Protein AF-A0A950EEH4-F1 (afdb_monomer)

Solvent-accessible surface area (backbone atoms only — not comparable to full-atom values): 7942 Å² total; per-residue (Å²): 130,90,61,83,41,89,46,71,72,48,53,53,57,49,63,69,38,40,65,57,42,31,31,32,34,55,50,98,92,50,66,35,50,41,73,69,49,83,68,46,69,78,76,45,56,67,75,44,77,46,71,54,57,48,68,57,64,48,71,60,63,62,52,18,66,74,56,54,24,60,32,58,50,70,49,70,58,30,58,65,43,68,24,24,71,68,55,28,48,52,28,23,74,72,26,25,36,13,24,27,11,40,40,90,51,56,68,71,57,46,51,54,47,50,56,48,50,51,68,75,52,40,95,81,34,32,68,49,69,47,81,70,91,45,91,93,49,77,90,110

Structure (mmCIF, N/CA/C/O backbone):
data_AF-A0A950EEH4-F1
#
_entry.id   AF-A0A950EEH4-F1
#
loop_
_atom_site.group_PDB
_atom_site.id
_atom_site.type_symbol
_atom_site.label_atom_id
_atom_site.label_alt_id
_atom_site.label_comp_id
_atom_site.label_asym_id
_atom_site.label_entity_id
_atom_site.label_seq_id
_atom_site.pdbx_PDB_ins_code
_atom_site.Cartn_x
_atom_site.Cartn_y
_atom_site.Cartn_z
_atom_site.occupancy
_atom_site.B_iso_or_equiv
_atom_site.auth_seq_id
_atom_site.auth_comp_id
_atom_site.auth_asym_id
_atom_site.auth_atom_id
_atom_site.pdbx_PDB_model_num
ATOM 1 N N . MET A 1 1 ? 8.641 5.720 -29.681 1.00 36.91 1 MET A N 1
ATOM 2 C CA . MET A 1 1 ? 9.501 6.881 -30.028 1.00 36.91 1 MET A CA 1
ATOM 3 C C . MET A 1 1 ? 10.887 6.526 -29.528 1.00 36.91 1 MET A C 1
ATOM 5 O O . MET A 1 1 ? 11.093 6.554 -28.328 1.00 36.91 1 MET A O 1
ATOM 9 N N . LEU A 1 2 ? 11.799 6.123 -30.419 1.00 38.66 2 LEU A N 1
ATOM 10 C CA . LEU A 1 2 ? 13.138 5.635 -30.060 1.00 38.66 2 LEU A CA 1
ATOM 11 C C . LEU A 1 2 ? 13.893 6.692 -29.235 1.00 38.66 2 LEU A C 1
ATOM 13 O O . LEU A 1 2 ? 14.225 7.753 -29.759 1.00 38.66 2 LEU A O 1
ATOM 17 N N . VAL A 1 3 ? 14.121 6.424 -27.948 1.00 42.50 3 VAL A N 1
ATOM 18 C CA . VAL A 1 3 ? 14.938 7.271 -27.068 1.00 42.50 3 VAL A CA 1
ATOM 19 C C . VAL A 1 3 ? 16.371 6.731 -27.114 1.00 42.50 3 VAL A C 1
ATOM 21 O O . VAL A 1 3 ? 16.597 5.639 -26.600 1.00 42.50 3 VAL A O 1
ATOM 24 N N . PRO A 1 4 ? 17.343 7.438 -27.718 1.00 45.12 4 PRO A N 1
ATOM 25 C CA . PRO A 1 4 ? 18.731 6.987 -27.733 1.00 45.12 4 PRO A CA 1
ATOM 26 C C . PRO A 1 4 ? 19.332 7.090 -26.327 1.00 45.12 4 PRO A C 1
ATOM 28 O O . PRO A 1 4 ? 19.147 8.102 -25.648 1.00 45.12 4 PRO A O 1
ATOM 31 N N . ILE A 1 5 ? 20.096 6.082 -25.904 1.00 52.16 5 ILE A N 1
ATOM 32 C CA . ILE A 1 5 ? 20.895 6.141 -24.672 1.00 52.16 5 ILE A CA 1
ATOM 33 C C . ILE A 1 5 ? 22.314 6.461 -25.039 1.00 52.16 5 ILE A C 1
ATOM 35 O O . ILE A 1 5 ? 23.056 5.618 -25.523 1.00 52.16 5 ILE A O 1
ATOM 39 N N . ALA A 1 6 ? 22.671 7.714 -24.797 1.00 53.00 6 ALA A N 1
ATOM 40 C CA . ALA A 1 6 ? 24.042 8.174 -24.906 1.00 53.00 6 ALA A CA 1
ATOM 41 C C . ALA A 1 6 ? 24.665 8.479 -23.530 1.00 53.00 6 ALA A C 1
ATOM 43 O O . ALA A 1 6 ? 25.791 8.962 -23.476 1.00 53.00 6 ALA A O 1
ATOM 44 N N . SER A 1 7 ? 23.971 8.218 -22.412 1.00 62.22 7 SER A N 1
ATOM 45 C CA . SER A 1 7 ? 24.497 8.502 -21.067 1.00 62.22 7 SER A CA 1
ATOM 46 C C . SER A 1 7 ? 23.955 7.572 -19.978 1.00 62.22 7 SER A C 1
ATOM 48 O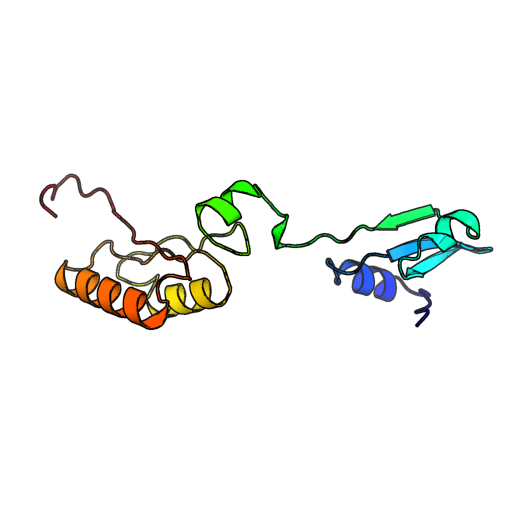 O . SER A 1 7 ? 22.833 7.072 -20.076 1.00 62.22 7 SER A O 1
ATOM 50 N N . GLU A 1 8 ? 24.747 7.396 -18.915 1.00 63.78 8 GLU A N 1
ATOM 51 C CA . GLU A 1 8 ? 24.388 6.704 -17.664 1.00 63.78 8 GLU A CA 1
ATOM 52 C C . GLU A 1 8 ? 23.064 7.232 -17.077 1.00 63.78 8 GLU A C 1
ATOM 54 O O . GLU A 1 8 ? 22.180 6.440 -16.751 1.00 63.78 8 GLU A O 1
ATOM 59 N N . ASP A 1 9 ? 22.850 8.554 -17.126 1.00 70.81 9 ASP A N 1
ATOM 60 C CA . ASP A 1 9 ? 21.582 9.213 -16.773 1.00 70.81 9 ASP A CA 1
ATOM 61 C C . ASP A 1 9 ? 20.366 8.640 -17.518 1.00 70.81 9 ASP A C 1
ATOM 63 O O . ASP A 1 9 ? 19.246 8.650 -17.004 1.00 70.81 9 ASP A O 1
ATOM 67 N N . THR A 1 10 ? 20.540 8.169 -18.756 1.00 81.00 10 THR A N 1
ATOM 68 C CA . THR A 1 10 ? 19.423 7.635 -19.544 1.00 81.00 10 THR A CA 1
ATOM 69 C C . THR A 1 10 ? 19.089 6.202 -19.139 1.00 81.00 10 THR A C 1
ATOM 71 O O . THR A 1 10 ? 17.910 5.848 -19.090 1.00 81.00 10 THR A O 1
ATOM 74 N N . LEU A 1 11 ? 20.097 5.404 -18.772 1.00 84.50 11 LEU A N 1
ATOM 75 C CA . LEU A 1 11 ? 19.885 4.074 -18.204 1.00 84.50 11 LEU A CA 1
ATOM 76 C C . LEU A 1 11 ? 19.220 4.167 -16.826 1.00 84.50 11 LEU A C 1
ATOM 78 O O . LEU A 1 11 ? 18.231 3.477 -16.592 1.00 84.50 11 LEU A O 1
ATOM 82 N N . GLU A 1 12 ? 19.695 5.047 -15.942 1.00 89.00 12 GLU A N 1
ATOM 83 C CA . GLU A 1 12 ? 19.093 5.244 -14.616 1.00 89.00 12 GLU A CA 1
ATOM 84 C C . GLU A 1 12 ? 17.625 5.679 -14.730 1.00 89.00 12 GLU A C 1
ATOM 86 O O . GLU A 1 12 ? 16.745 5.110 -14.083 1.00 89.00 12 GLU A O 1
ATOM 91 N N . ARG A 1 13 ? 17.322 6.630 -15.625 1.00 89.38 13 ARG A N 1
ATOM 92 C CA . ARG A 1 13 ? 15.938 7.056 -15.889 1.00 89.38 13 ARG A CA 1
ATOM 93 C C . ARG A 1 13 ? 15.064 5.936 -16.448 1.00 89.38 13 ARG A C 1
ATOM 95 O O . ARG A 1 13 ? 13.879 5.903 -16.120 1.00 89.38 13 ARG A O 1
ATOM 102 N N . ALA A 1 14 ? 15.604 5.067 -17.304 1.00 89.56 14 ALA A N 1
ATOM 103 C CA . ALA A 1 14 ? 14.876 3.912 -17.826 1.00 89.56 14 ALA A CA 1
ATOM 104 C C . ALA A 1 14 ? 14.604 2.887 -16.715 1.00 89.56 14 ALA A C 1
ATOM 106 O O . ALA A 1 14 ? 13.464 2.471 -16.532 1.00 89.56 14 ALA A O 1
ATOM 107 N N . LEU A 1 15 ? 15.614 2.564 -15.902 1.00 91.12 15 LEU A N 1
ATOM 108 C CA . LEU A 1 15 ? 15.487 1.671 -14.746 1.00 91.12 15 LEU A CA 1
ATOM 109 C C . LEU A 1 15 ? 14.518 2.214 -13.683 1.00 91.12 15 LEU A C 1
ATOM 111 O O . LEU A 1 15 ? 13.790 1.442 -13.061 1.00 91.12 15 LEU A O 1
ATOM 115 N N . GLY A 1 16 ? 14.454 3.536 -13.504 1.00 91.44 16 GLY A N 1
ATOM 116 C CA . GLY A 1 16 ? 13.503 4.189 -12.602 1.00 91.44 16 GLY A CA 1
ATOM 117 C C . GLY A 1 16 ? 12.037 4.020 -13.021 1.00 91.44 16 GLY A C 1
ATOM 118 O O . GLY A 1 16 ? 11.139 4.084 -12.179 1.00 91.44 16 GLY A O 1
ATOM 119 N N . ARG A 1 17 ? 11.764 3.742 -14.303 1.00 91.12 17 ARG A N 1
ATOM 120 C CA . ARG A 1 17 ? 10.420 3.407 -14.798 1.00 91.12 17 ARG A CA 1
ATOM 121 C C . ARG A 1 17 ? 10.182 1.911 -14.686 1.00 91.12 17 ARG A C 1
ATOM 123 O O . ARG A 1 17 ? 10.019 1.213 -15.674 1.00 91.12 17 ARG A O 1
ATOM 130 N N . VAL A 1 18 ? 10.096 1.421 -13.454 1.00 92.44 18 VAL A N 1
ATOM 131 C CA . VAL A 1 18 ? 10.017 -0.019 -1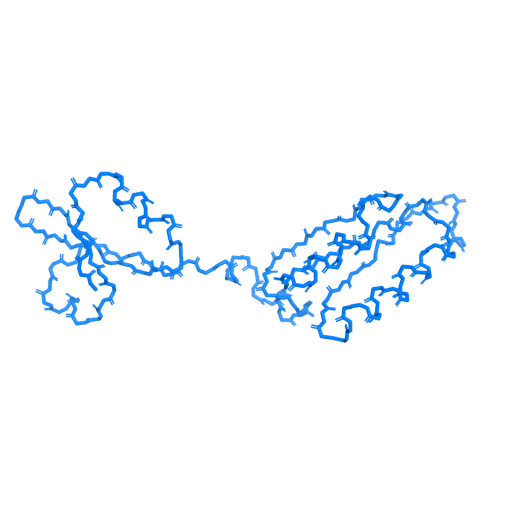3.141 1.00 92.44 18 VAL A CA 1
ATOM 132 C C . VAL A 1 18 ? 8.884 -0.785 -13.843 1.00 92.44 18 VAL A C 1
ATOM 134 O O . VAL A 1 18 ? 8.925 -2.005 -13.902 1.00 92.44 18 VAL A O 1
ATOM 137 N N . HIS A 1 19 ? 7.864 -0.105 -14.368 1.00 91.19 19 HIS A N 1
ATOM 138 C CA . HIS A 1 19 ? 6.744 -0.711 -15.093 1.00 91.19 19 HIS A CA 1
ATOM 139 C C . HIS A 1 19 ? 6.955 -0.794 -16.610 1.00 91.19 19 HIS A C 1
ATOM 141 O O . HIS A 1 19 ? 6.212 -1.527 -17.263 1.00 91.19 19 HIS A O 1
ATOM 147 N N . ASP A 1 20 ? 7.934 -0.072 -17.153 1.00 91.12 20 ASP A N 1
ATOM 148 C CA . ASP A 1 20 ? 8.206 0.009 -18.582 1.00 91.12 20 ASP A CA 1
ATOM 149 C C . ASP A 1 20 ? 9.303 -0.999 -18.948 1.00 91.12 20 ASP A C 1
ATOM 151 O O . ASP A 1 20 ? 10.439 -0.874 -18.485 1.00 91.12 20 ASP A O 1
ATOM 155 N N . PRO A 1 21 ? 8.999 -2.018 -19.767 1.00 92.50 21 PRO A N 1
ATOM 156 C CA . PRO A 1 21 ? 10.023 -2.924 -20.250 1.00 92.50 21 PRO A CA 1
ATOM 157 C C . PRO A 1 21 ? 10.872 -2.274 -21.337 1.00 92.50 21 PRO A C 1
ATOM 159 O O . PRO A 1 21 ? 10.375 -1.499 -22.159 1.00 92.50 21 PRO A O 1
ATOM 162 N N . PHE A 1 22 ? 12.135 -2.676 -21.412 1.00 92.25 22 PHE A N 1
ATOM 163 C CA . PHE A 1 22 ? 13.029 -2.253 -22.483 1.00 92.25 22 PHE A CA 1
ATOM 164 C C . PHE A 1 22 ? 14.071 -3.322 -22.806 1.00 92.25 22 PHE A C 1
ATOM 166 O O . PHE A 1 22 ? 14.364 -4.218 -22.009 1.00 92.25 22 PHE A O 1
ATOM 173 N N . LEU A 1 23 ? 14.623 -3.232 -24.010 1.00 92.50 23 LEU A N 1
ATOM 174 C CA . LEU A 1 23 ? 15.714 -4.073 -24.488 1.00 92.50 23 LEU A CA 1
ATOM 175 C C . LEU A 1 23 ? 17.028 -3.311 -24.383 1.00 92.50 23 LEU A C 1
ATOM 177 O O . LEU A 1 23 ? 17.040 -2.098 -24.536 1.00 92.50 23 LEU A O 1
ATOM 181 N N . VAL A 1 24 ? 18.130 -4.024 -24.184 1.00 91.88 24 VAL A N 1
ATOM 182 C CA . VAL A 1 24 ? 19.491 -3.518 -24.381 1.00 91.88 24 VAL A CA 1
ATOM 183 C C . VAL A 1 24 ? 20.015 -4.168 -25.654 1.00 91.88 24 VAL A C 1
ATOM 185 O O . VAL A 1 24 ? 20.128 -5.392 -25.721 1.00 91.88 24 VAL A O 1
ATOM 188 N N . VAL A 1 25 ? 20.301 -3.367 -26.673 1.00 91.38 25 VAL A N 1
ATOM 189 C CA . VAL A 1 25 ? 20.769 -3.822 -27.985 1.00 91.38 25 VAL A CA 1
ATOM 190 C C . VAL A 1 25 ? 22.240 -3.474 -28.172 1.00 91.38 25 VAL A C 1
ATOM 192 O O . VAL A 1 25 ? 22.689 -2.379 -27.840 1.00 91.38 25 VAL A O 1
ATOM 195 N N . GLU A 1 26 ? 23.005 -4.425 -28.692 1.00 90.38 26 GLU A N 1
ATOM 196 C CA . GLU A 1 26 ? 24.405 -4.250 -29.059 1.00 90.38 26 GLU A CA 1
ATOM 197 C C . GLU A 1 26 ? 24.493 -3.553 -30.423 1.00 90.38 26 GLU A C 1
ATOM 199 O O . GLU A 1 26 ? 23.884 -3.980 -31.411 1.00 90.38 26 GLU A O 1
ATOM 204 N N . ARG A 1 27 ? 25.279 -2.478 -30.487 1.00 86.94 27 ARG A N 1
ATOM 205 C CA . ARG A 1 27 ? 25.568 -1.715 -31.704 1.00 86.94 27 ARG A CA 1
ATOM 206 C C . ARG A 1 27 ? 27.082 -1.623 -31.919 1.00 86.94 27 ARG A C 1
ATOM 208 O O . ARG A 1 27 ? 27.854 -1.777 -30.970 1.00 86.94 27 ARG A O 1
ATOM 215 N N . PRO A 1 28 ? 27.550 -1.341 -33.148 1.00 86.31 28 PRO A N 1
ATOM 216 C CA . PRO A 1 28 ? 28.958 -1.030 -33.370 1.00 86.31 28 PRO A CA 1
ATOM 217 C C . PRO A 1 28 ? 29.389 0.159 -32.494 1.00 86.31 28 PRO A C 1
ATOM 219 O O . PRO A 1 28 ? 28.946 1.281 -32.713 1.00 86.31 28 PRO A O 1
ATOM 222 N N . GLY A 1 29 ? 30.240 -0.094 -31.496 1.00 85.06 29 GLY A N 1
ATOM 223 C CA . GLY A 1 29 ? 30.747 0.931 -30.575 1.00 85.06 29 GLY A CA 1
ATOM 224 C C . GLY A 1 29 ? 30.072 1.000 -29.200 1.00 85.06 29 GLY A C 1
ATOM 225 O O . GLY A 1 29 ? 30.505 1.816 -28.391 1.00 85.06 29 GLY A O 1
ATOM 226 N N . GLY A 1 30 ? 29.077 0.156 -28.891 1.00 87.25 30 GLY A N 1
ATOM 227 C CA . GLY A 1 30 ? 28.492 0.110 -27.546 1.00 87.25 30 GLY A CA 1
ATOM 228 C C . GLY A 1 30 ? 27.108 -0.535 -27.456 1.00 87.25 30 GLY A C 1
ATOM 229 O O . GLY A 1 30 ? 26.755 -1.411 -28.244 1.00 87.25 30 GLY A O 1
ATOM 230 N N . TYR A 1 31 ? 26.331 -0.084 -26.472 1.00 88.56 31 TYR A N 1
ATOM 231 C CA . TYR A 1 31 ? 24.965 -0.539 -26.215 1.00 88.56 31 TYR A CA 1
ATOM 232 C C . TYR A 1 31 ? 23.989 0.634 -26.264 1.00 88.56 31 TYR A C 1
ATOM 234 O O . TYR A 1 31 ? 24.315 1.735 -25.827 1.00 88.56 31 TYR A O 1
ATOM 242 N N . GLU A 1 32 ? 22.774 0.369 -26.728 1.00 88.44 32 GLU A N 1
ATOM 243 C CA . GLU A 1 32 ? 21.636 1.292 -26.688 1.00 88.44 32 GLU A CA 1
ATOM 244 C C . GLU A 1 32 ? 20.452 0.583 -26.021 1.00 88.44 32 GLU A C 1
ATOM 246 O O . GLU A 1 32 ? 20.380 -0.646 -26.064 1.00 88.44 32 GLU A O 1
ATOM 251 N N . LEU A 1 33 ? 19.506 1.313 -25.420 1.00 89.12 33 LEU A N 1
ATOM 252 C CA . LEU A 1 33 ? 18.214 0.715 -25.052 1.00 89.12 33 LEU A CA 1
ATOM 253 C C . LEU A 1 33 ? 17.205 1.001 -26.155 1.00 89.12 33 LEU A C 1
ATOM 255 O O . LEU A 1 33 ? 17.181 2.078 -26.750 1.00 89.12 33 LEU A O 1
ATOM 259 N N . ALA A 1 34 ? 16.350 0.021 -26.385 1.00 87.75 34 ALA A N 1
ATOM 260 C CA . ALA A 1 34 ? 15.226 0.110 -27.292 1.00 87.75 34 ALA A CA 1
ATOM 261 C C . ALA A 1 34 ? 13.926 -0.127 -26.520 1.00 87.75 34 ALA A C 1
ATOM 263 O O . ALA A 1 34 ? 13.905 -0.837 -25.509 1.00 87.75 34 ALA A O 1
ATOM 264 N N . GLU A 1 35 ? 12.833 0.457 -27.012 1.00 86.00 35 GLU A N 1
ATOM 265 C CA . GLU A 1 35 ? 11.490 0.095 -26.555 1.00 86.00 35 GLU A CA 1
ATOM 266 C C . GLU A 1 35 ? 11.300 -1.421 -26.716 1.00 86.00 35 GLU A C 1
ATOM 268 O O . GLU A 1 35 ? 11.848 -2.037 -27.634 1.00 86.00 35 GLU A O 1
ATOM 273 N N . TRP A 1 36 ? 10.547 -2.040 -25.806 1.00 86.88 36 TRP A N 1
ATOM 274 C CA . TRP A 1 36 ? 10.226 -3.456 -25.941 1.00 86.88 36 TRP A CA 1
ATOM 275 C C . TRP A 1 36 ? 9.444 -3.712 -27.236 1.00 86.88 36 TRP A C 1
ATOM 277 O O . TRP A 1 36 ? 8.299 -3.280 -27.377 1.00 86.88 36 TRP A O 1
ATOM 287 N N . ASP A 1 37 ? 10.059 -4.465 -28.146 1.00 85.69 37 ASP A N 1
ATOM 288 C CA . ASP A 1 37 ? 9.450 -4.962 -29.374 1.00 85.69 37 ASP A CA 1
ATOM 289 C C . ASP A 1 37 ? 9.858 -6.433 -29.580 1.00 85.69 37 ASP A C 1
ATOM 291 O O . ASP A 1 37 ? 11.046 -6.725 -29.740 1.00 85.69 37 ASP A O 1
ATOM 295 N N . PRO A 1 38 ? 8.906 -7.384 -29.594 1.00 83.50 38 PRO A N 1
ATOM 296 C CA . PRO A 1 38 ? 9.195 -8.782 -29.898 1.00 83.50 38 PRO A CA 1
ATOM 297 C C . PRO A 1 38 ? 9.891 -8.984 -31.252 1.00 83.50 38 PRO A C 1
ATOM 299 O O . PRO A 1 38 ? 10.665 -9.929 -31.392 1.00 83.50 38 PRO A O 1
ATOM 302 N N . ALA A 1 39 ? 9.642 -8.117 -32.241 1.00 86.00 39 ALA A N 1
ATOM 303 C CA . ALA A 1 39 ? 10.285 -8.205 -33.550 1.00 86.00 39 ALA A CA 1
ATOM 304 C C . ALA A 1 39 ? 11.786 -7.878 -33.484 1.00 86.00 39 ALA A C 1
ATOM 306 O O . ALA A 1 39 ? 12.570 -8.480 -34.221 1.00 86.00 39 ALA A O 1
ATOM 307 N N . ALA A 1 40 ? 12.202 -7.016 -32.548 1.00 81.75 40 ALA A N 1
ATOM 308 C CA . ALA A 1 40 ? 13.605 -6.655 -32.351 1.00 81.75 40 ALA A CA 1
ATOM 309 C C . ALA A 1 40 ? 14.470 -7.857 -31.934 1.00 81.75 40 ALA A C 1
ATOM 311 O O . ALA A 1 40 ? 15.656 -7.904 -32.247 1.00 81.75 40 ALA A O 1
ATOM 312 N N . LEU A 1 41 ? 13.881 -8.882 -31.303 1.00 81.44 41 LEU A N 1
ATOM 313 C CA . LEU A 1 41 ? 14.584 -10.131 -30.975 1.00 81.44 41 LEU A CA 1
ATOM 314 C C . LEU A 1 41 ? 15.063 -10.894 -32.224 1.00 81.44 41 LEU A C 1
ATOM 316 O O . LEU A 1 41 ? 15.979 -11.707 -32.126 1.00 81.44 41 LEU A O 1
ATOM 320 N N . ALA A 1 42 ? 14.428 -10.672 -33.379 1.00 83.50 42 ALA A N 1
ATOM 321 C CA . ALA A 1 42 ? 14.765 -11.331 -34.639 1.00 83.50 42 ALA A CA 1
ATOM 322 C C . ALA A 1 42 ? 15.698 -10.493 -35.528 1.00 83.50 42 ALA A C 1
ATOM 324 O O . ALA A 1 42 ? 16.391 -11.052 -36.379 1.00 83.50 42 ALA A O 1
ATOM 325 N N . THR A 1 43 ? 15.702 -9.168 -35.363 1.00 83.50 43 THR A N 1
ATOM 326 C CA . THR A 1 43 ? 16.436 -8.233 -36.231 1.00 83.50 43 THR A CA 1
ATOM 327 C C . THR A 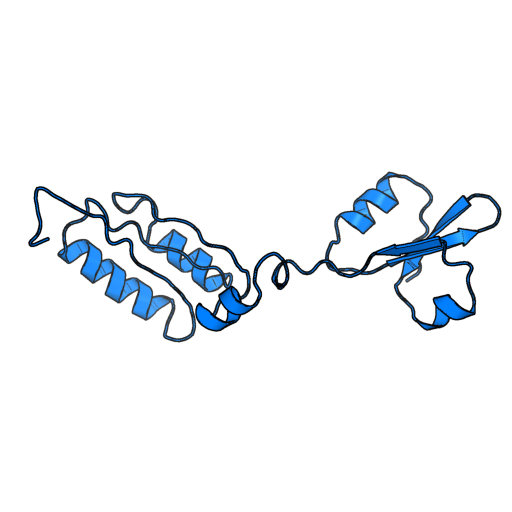1 43 ? 17.690 -7.657 -35.591 1.00 83.50 43 THR A C 1
ATOM 329 O O . THR A 1 43 ? 18.633 -7.319 -36.305 1.00 83.50 43 THR A O 1
ATOM 332 N N . ASP A 1 44 ? 17.723 -7.550 -34.264 1.00 85.25 44 ASP A N 1
ATOM 333 C CA . ASP A 1 44 ? 18.794 -6.899 -33.522 1.00 85.25 44 ASP A CA 1
ATOM 334 C C . ASP A 1 44 ? 19.592 -7.891 -32.673 1.00 85.25 44 ASP A C 1
ATOM 336 O O . ASP A 1 44 ? 19.106 -8.933 -32.229 1.00 85.25 44 ASP A O 1
ATOM 340 N N . ARG A 1 45 ? 20.852 -7.542 -32.400 1.00 92.44 45 ARG A N 1
ATOM 341 C CA . ARG A 1 45 ? 21.675 -8.256 -31.419 1.00 92.44 45 ARG A CA 1
ATOM 342 C C . ARG A 1 45 ? 21.280 -7.799 -30.020 1.00 92.44 45 ARG A C 1
ATOM 344 O O . ARG A 1 45 ? 21.807 -6.817 -29.509 1.00 92.44 45 ARG A O 1
ATOM 351 N N . VAL A 1 46 ? 20.325 -8.487 -29.410 1.00 93.00 46 VAL A N 1
ATOM 352 C CA . VAL A 1 46 ? 19.847 -8.164 -28.061 1.00 93.00 46 VAL A CA 1
ATOM 353 C C . VAL A 1 46 ? 20.828 -8.695 -27.017 1.00 93.00 46 VAL A C 1
ATOM 355 O O . VAL A 1 46 ? 21.034 -9.899 -26.898 1.00 93.00 46 VAL A O 1
ATOM 358 N N . ALA A 1 47 ? 21.427 -7.784 -26.253 1.00 92.88 47 ALA A N 1
ATOM 359 C CA . ALA A 1 47 ? 22.359 -8.082 -25.168 1.00 92.88 47 ALA A CA 1
ATOM 360 C C . ALA A 1 47 ? 21.656 -8.259 -23.812 1.00 92.88 47 ALA A C 1
ATOM 362 O O . ALA A 1 47 ? 22.194 -8.905 -22.915 1.00 92.88 47 ALA A O 1
ATOM 363 N N . GLY A 1 48 ? 20.454 -7.699 -23.649 1.00 91.94 48 GLY A N 1
ATOM 364 C CA . GLY A 1 48 ? 19.686 -7.814 -22.414 1.00 91.94 48 GLY A CA 1
ATOM 365 C C . GLY A 1 48 ? 18.222 -7.429 -22.576 1.00 91.94 48 GLY A C 1
ATOM 366 O O . GLY A 1 48 ? 17.838 -6.730 -23.511 1.00 91.94 48 GLY A O 1
ATOM 367 N N . TYR A 1 49 ? 17.403 -7.881 -21.634 1.00 92.31 49 TYR A N 1
ATOM 368 C CA . TYR A 1 49 ? 15.992 -7.531 -21.527 1.00 92.31 49 TYR A CA 1
ATOM 369 C C . TYR A 1 49 ? 15.676 -7.193 -20.075 1.00 92.31 49 TYR A C 1
ATOM 371 O O . TYR A 1 49 ? 15.984 -7.974 -19.173 1.00 92.31 49 TYR A O 1
ATOM 379 N N . VAL A 1 50 ? 15.045 -6.041 -19.863 1.00 93.12 50 VAL A N 1
ATOM 380 C CA . VAL A 1 50 ? 14.509 -5.641 -18.566 1.00 93.12 50 VAL A CA 1
ATOM 381 C C . VAL A 1 50 ? 12.986 -5.783 -18.630 1.00 93.12 50 VAL A C 1
ATOM 383 O O .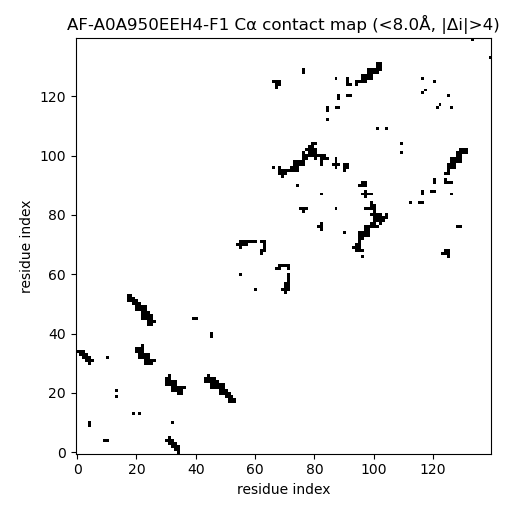 VAL A 1 50 ? 12.335 -5.026 -19.357 1.00 93.12 50 VAL A O 1
ATOM 386 N N . PRO A 1 51 ? 12.400 -6.771 -17.926 1.00 93.06 51 PRO A N 1
ATOM 387 C CA . PRO A 1 51 ? 10.956 -6.965 -17.900 1.00 93.06 51 PRO A CA 1
ATOM 388 C C . PRO A 1 51 ? 10.252 -5.896 -17.058 1.00 93.06 51 PRO A C 1
ATOM 390 O O . PRO A 1 51 ? 10.885 -5.244 -16.227 1.00 93.06 51 PRO A O 1
ATOM 393 N N . PRO A 1 52 ? 8.921 -5.748 -17.203 1.00 93.38 52 PRO A N 1
ATOM 394 C CA . PRO A 1 52 ? 8.172 -4.842 -16.352 1.00 93.38 52 PRO A CA 1
ATOM 395 C C . PRO A 1 52 ? 8.085 -5.416 -14.928 1.00 93.38 52 PRO A C 1
ATOM 397 O O . PRO A 1 52 ? 7.462 -6.452 -14.681 1.00 93.38 52 PRO A O 1
ATOM 400 N N . CYS A 1 53 ? 8.661 -4.706 -13.967 1.00 92.81 53 CYS A N 1
ATOM 401 C CA . CYS A 1 53 ? 8.624 -4.994 -12.536 1.00 92.81 53 CYS A CA 1
ATOM 402 C C . CYS A 1 53 ? 7.446 -4.264 -11.875 1.00 92.81 53 CYS A C 1
ATOM 404 O O . CYS A 1 53 ? 7.581 -3.221 -11.234 1.00 92.81 53 CYS A O 1
ATOM 406 N N . ARG A 1 54 ? 6.246 -4.822 -12.047 1.00 90.81 54 ARG A N 1
ATOM 407 C CA . ARG A 1 54 ? 5.014 -4.277 -11.463 1.00 90.81 54 ARG A CA 1
ATOM 408 C C . ARG A 1 54 ? 5.014 -4.377 -9.937 1.00 90.81 54 ARG A C 1
ATOM 410 O O . ARG A 1 54 ? 5.170 -5.469 -9.396 1.00 90.81 54 ARG A O 1
ATOM 417 N N . LEU A 1 55 ? 4.733 -3.268 -9.250 1.00 92.31 55 LEU A N 1
ATOM 418 C CA . LEU A 1 55 ? 4.654 -3.233 -7.784 1.00 92.31 55 LEU A CA 1
ATOM 419 C C . LEU A 1 55 ? 3.570 -4.173 -7.229 1.00 92.31 55 LEU A C 1
ATOM 421 O O . LEU A 1 55 ? 3.741 -4.723 -6.148 1.00 92.31 55 LEU A O 1
ATOM 425 N N . GLU A 1 56 ? 2.487 -4.418 -7.978 1.00 93.94 56 GLU A N 1
ATOM 426 C CA . GLU A 1 56 ? 1.436 -5.375 -7.591 1.00 93.94 56 GLU A CA 1
ATOM 427 C C . GLU A 1 56 ? 1.928 -6.833 -7.541 1.00 93.94 56 GLU A C 1
ATOM 429 O O . GLU A 1 56 ? 1.242 -7.705 -7.015 1.00 93.94 56 GLU A O 1
ATOM 434 N N . HIS A 1 57 ? 3.096 -7.118 -8.124 1.00 91.81 57 HIS A N 1
ATOM 435 C CA . HIS A 1 57 ? 3.698 -8.450 -8.162 1.00 91.81 57 HIS A CA 1
ATOM 436 C C . HIS A 1 57 ? 4.821 -8.631 -7.134 1.00 91.81 57 HIS A C 1
ATOM 438 O O . HIS A 1 57 ? 5.428 -9.700 -7.098 1.00 91.81 57 HIS A O 1
ATOM 444 N N . LEU A 1 58 ? 5.125 -7.609 -6.329 1.00 93.88 58 LEU A N 1
ATOM 445 C CA . LEU A 1 58 ? 6.117 -7.715 -5.266 1.00 93.88 58 LEU A CA 1
ATOM 446 C C . LEU A 1 58 ? 5.477 -8.356 -4.031 1.00 93.88 58 LEU A C 1
ATOM 448 O O . LEU A 1 58 ? 4.536 -7.808 -3.464 1.00 93.88 58 LEU A O 1
ATOM 452 N N . GLY A 1 59 ? 6.008 -9.506 -3.615 1.00 95.06 59 GLY A N 1
ATOM 453 C CA . GLY A 1 59 ? 5.461 -10.312 -2.522 1.00 95.06 59 GLY A CA 1
ATOM 454 C C . GLY A 1 59 ? 4.558 -11.444 -3.014 1.00 95.06 59 GLY A C 1
ATOM 455 O O . GLY A 1 59 ? 4.627 -11.866 -4.170 1.00 95.06 59 GLY A O 1
ATOM 456 N N . ASP A 1 60 ? 3.724 -11.965 -2.118 1.00 95.88 60 ASP A N 1
ATOM 457 C CA . ASP A 1 60 ? 2.795 -13.049 -2.433 1.00 95.88 60 ASP A CA 1
ATOM 458 C C . ASP A 1 60 ? 1.521 -12.507 -3.104 1.00 95.88 60 ASP A C 1
ATOM 460 O O . ASP A 1 60 ? 0.827 -11.644 -2.562 1.00 95.88 60 ASP A O 1
ATOM 464 N N . ARG A 1 61 ? 1.184 -13.030 -4.289 1.00 92.12 61 ARG A N 1
ATOM 465 C CA . ARG A 1 61 ? -0.013 -12.616 -5.042 1.00 92.12 61 ARG A CA 1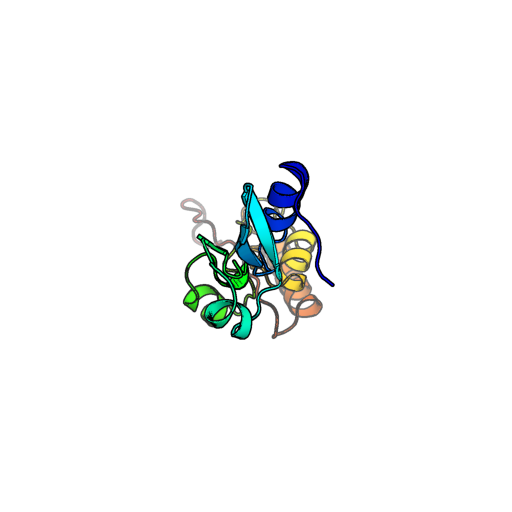
ATOM 466 C C . ARG A 1 61 ? -1.314 -13.017 -4.350 1.00 92.12 61 ARG A C 1
ATOM 468 O O . ARG A 1 61 ? -2.329 -12.351 -4.555 1.00 92.12 61 ARG A O 1
ATOM 475 N N . SER A 1 62 ? -1.297 -14.089 -3.558 1.00 96.19 62 SER A N 1
ATOM 476 C CA . SER A 1 62 ? -2.473 -14.544 -2.812 1.00 96.19 62 SER A CA 1
ATOM 477 C C . SER A 1 62 ? -2.935 -13.499 -1.798 1.00 96.19 62 SER A C 1
ATOM 479 O O . SER A 1 62 ? -4.137 -13.296 -1.661 1.00 96.19 62 SER A O 1
ATOM 481 N N . PHE A 1 63 ? -2.008 -12.734 -1.208 1.00 96.69 63 PHE A N 1
ATOM 482 C CA . PHE A 1 63 ? -2.323 -11.662 -0.263 1.00 96.69 63 PHE A CA 1
ATOM 483 C C . PHE A 1 63 ? -3.272 -10.619 -0.866 1.00 96.69 63 PHE A C 1
ATOM 485 O O . PHE A 1 63 ? -4.266 -10.235 -0.251 1.00 96.69 63 PHE A O 1
ATOM 492 N N . GLY A 1 64 ? -2.992 -10.172 -2.096 1.00 95.38 64 GLY A N 1
ATOM 493 C CA . GLY A 1 64 ? -3.837 -9.202 -2.794 1.00 95.38 64 GLY A CA 1
ATOM 494 C C . GLY A 1 64 ? -5.247 -9.732 -3.054 1.00 95.38 64 GLY A C 1
ATOM 495 O O . GLY A 1 64 ? -6.226 -9.008 -2.871 1.00 95.38 64 GLY A O 1
ATOM 496 N N . ALA A 1 65 ? -5.357 -11.011 -3.423 1.00 93.88 65 ALA A N 1
ATOM 497 C CA . ALA A 1 65 ? -6.638 -11.666 -3.666 1.00 93.88 65 ALA A CA 1
ATOM 498 C C . ALA A 1 65 ? -7.445 -11.872 -2.371 1.00 93.88 65 ALA A C 1
ATOM 500 O O . ALA A 1 65 ? -8.634 -11.557 -2.334 1.00 93.88 65 ALA A O 1
ATOM 501 N N . GLU A 1 66 ? -6.800 -12.358 -1.311 1.00 95.75 66 GLU A N 1
ATOM 502 C CA . GLU A 1 66 ? -7.430 -12.668 -0.026 1.00 95.75 66 GLU A CA 1
ATOM 503 C C . GLU A 1 66 ? -7.868 -11.403 0.716 1.00 95.75 66 GLU A C 1
ATOM 505 O O . GLU A 1 66 ? -9.010 -11.298 1.169 1.00 95.75 66 GLU A O 1
ATOM 510 N N . HIS A 1 67 ? -6.998 -10.394 0.763 1.00 95.19 67 HIS A N 1
ATOM 511 C CA . HIS A 1 67 ? -7.276 -9.138 1.451 1.00 95.19 67 HIS A CA 1
ATOM 512 C C . HIS A 1 67 ? -7.904 -8.073 0.551 1.00 95.19 67 HIS A C 1
ATOM 514 O O . HIS A 1 67 ? -8.155 -6.973 1.026 1.00 95.19 67 HIS A O 1
ATOM 520 N N . ARG A 1 68 ? -8.189 -8.369 -0.725 1.00 94.19 68 ARG A N 1
ATO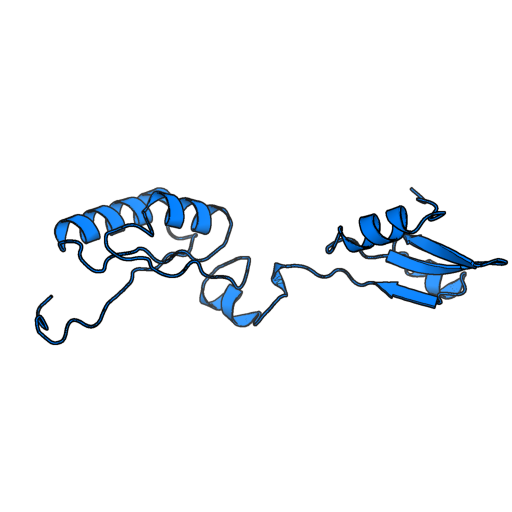M 521 C CA . ARG A 1 68 ? -8.790 -7.432 -1.698 1.00 94.19 68 ARG A CA 1
ATOM 522 C C . ARG A 1 68 ? -8.017 -6.112 -1.821 1.00 94.19 68 ARG A C 1
ATOM 524 O O . ARG A 1 68 ? -8.606 -5.030 -1.859 1.00 94.19 68 ARG A O 1
ATOM 531 N N . VAL A 1 69 ? -6.693 -6.205 -1.893 1.00 96.62 69 VAL A N 1
ATOM 532 C CA . VAL A 1 69 ? -5.792 -5.060 -2.082 1.00 96.62 69 VAL A CA 1
ATOM 533 C C . VAL A 1 69 ? -5.047 -5.159 -3.408 1.00 96.62 69 VAL A C 1
ATOM 535 O O . VAL A 1 69 ? -4.807 -6.244 -3.931 1.00 96.62 69 VAL A O 1
ATOM 538 N N . ARG A 1 70 ? -4.673 -4.004 -3.965 1.00 96.12 70 ARG A N 1
ATOM 539 C CA . ARG A 1 70 ? -3.893 -3.907 -5.206 1.00 96.12 70 ARG A CA 1
ATOM 540 C C . ARG A 1 70 ? -2.421 -4.229 -4.970 1.00 96.12 70 ARG A C 1
ATOM 542 O O . ARG A 1 70 ? -1.792 -4.846 -5.823 1.00 96.12 70 ARG A O 1
ATOM 549 N N . PHE A 1 71 ? -1.879 -3.783 -3.842 1.00 96.88 71 PHE A N 1
ATOM 550 C CA . PHE A 1 71 ? -0.477 -3.986 -3.496 1.00 96.88 71 PHE A CA 1
ATOM 551 C C . PHE A 1 71 ? -0.369 -4.849 -2.233 1.00 96.88 71 PHE A C 1
ATOM 553 O O . PHE A 1 71 ? -1.083 -4.563 -1.267 1.00 96.88 71 PHE A O 1
ATOM 560 N N . PRO A 1 72 ? 0.520 -5.861 -2.206 1.00 96.75 72 PRO A N 1
ATOM 561 C CA . PRO A 1 72 ? 0.814 -6.667 -1.018 1.00 96.75 72 PRO A CA 1
ATOM 562 C C . PRO A 1 72 ? 1.541 -5.871 0.077 1.00 96.75 72 PRO A C 1
ATOM 564 O O . PRO A 1 72 ? 2.720 -6.072 0.356 1.00 96.75 72 PRO A O 1
ATOM 567 N N . TYR A 1 73 ? 0.847 -4.906 0.675 1.00 97.50 73 TYR A N 1
ATOM 568 C CA . TYR A 1 73 ? 1.424 -3.977 1.635 1.00 97.50 73 TYR A CA 1
ATOM 569 C C . TYR A 1 73 ? 0.407 -3.547 2.691 1.00 97.50 73 TYR A C 1
ATOM 571 O O . TYR A 1 73 ? -0.765 -3.291 2.394 1.00 97.50 73 TYR A O 1
ATOM 579 N N . VAL A 1 74 ? 0.897 -3.425 3.925 1.00 98.06 74 VAL A N 1
ATOM 580 C CA . VAL A 1 74 ? 0.113 -3.070 5.107 1.00 98.06 74 VAL A CA 1
ATOM 581 C C . VAL A 1 74 ? 0.765 -1.896 5.826 1.00 98.06 74 VAL A C 1
ATOM 583 O O . VAL A 1 74 ? 1.949 -1.948 6.151 1.00 98.06 74 VAL A O 1
ATOM 586 N N . SER A 1 75 ? -0.018 -0.864 6.145 1.00 98.12 75 SER A N 1
ATOM 587 C CA . SER A 1 75 ? 0.336 0.047 7.237 1.00 98.12 75 SER A CA 1
ATOM 588 C C . SER A 1 75 ? -0.127 -0.578 8.550 1.00 98.12 75 SER A C 1
ATOM 590 O O . SER A 1 75 ? -1.324 -0.800 8.758 1.00 98.12 75 SER A O 1
ATOM 592 N N . GLY A 1 76 ? 0.841 -0.915 9.402 1.00 98.00 76 GLY A N 1
ATOM 593 C CA . GLY A 1 76 ? 0.586 -1.503 10.710 1.00 98.00 76 GLY A CA 1
ATOM 594 C C . GLY A 1 76 ? -0.141 -0.546 11.652 1.00 98.00 76 GLY A C 1
ATOM 595 O O . GLY A 1 76 ? -0.077 0.676 11.513 1.00 98.00 76 GLY A O 1
ATOM 596 N N . ALA A 1 77 ? -0.815 -1.123 12.643 1.00 98.00 77 ALA A N 1
ATOM 597 C CA . ALA A 1 77 ? -1.489 -0.349 13.670 1.00 98.00 77 ALA A CA 1
ATOM 598 C C . ALA A 1 77 ? -0.497 0.452 14.518 1.00 98.00 77 ALA A C 1
ATOM 600 O O . ALA A 1 77 ? 0.565 -0.043 14.892 1.00 98.00 77 ALA A O 1
ATOM 601 N N . MET A 1 78 ? -0.893 1.666 14.885 1.00 98.56 78 MET A N 1
ATOM 602 C CA . MET A 1 78 ? -0.159 2.537 15.798 1.00 98.56 78 MET A CA 1
ATOM 603 C C . MET A 1 78 ? -1.151 3.041 16.847 1.00 98.56 78 MET A C 1
ATOM 605 O O . MET A 1 78 ? -2.175 3.615 16.478 1.00 98.56 78 MET A O 1
ATOM 609 N N . ALA A 1 79 ? -0.878 2.758 18.124 1.00 96.94 79 ALA A N 1
ATOM 610 C CA . ALA A 1 79 ? -1.811 2.908 19.246 1.00 96.94 79 ALA A CA 1
ATOM 611 C C . ALA A 1 79 ? -2.387 4.327 19.410 1.00 96.94 79 ALA A C 1
ATOM 613 O O . ALA A 1 79 ? 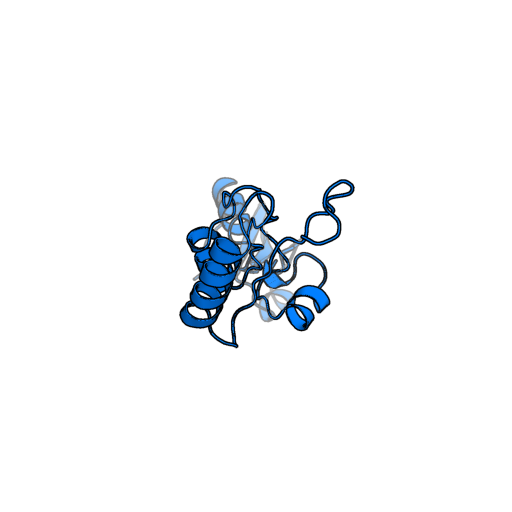-1.887 5.288 18.830 1.00 96.94 79 ALA A O 1
ATOM 614 N N . ASN A 1 80 ? -3.420 4.455 20.243 1.00 96.50 80 ASN A N 1
ATOM 615 C CA . ASN A 1 80 ? -4.099 5.709 20.578 1.00 96.50 80 ASN A CA 1
ATOM 616 C C . ASN A 1 80 ? -4.605 6.470 19.341 1.00 96.50 80 ASN A C 1
ATOM 618 O O . ASN A 1 80 ? -4.588 7.699 19.307 1.00 96.50 80 ASN A O 1
ATOM 622 N N . GLY A 1 81 ? -5.010 5.745 18.295 1.00 96.25 81 GLY A N 1
ATOM 623 C CA . GLY A 1 81 ? -5.480 6.340 17.047 1.00 96.25 81 GLY A CA 1
ATOM 624 C C . GLY A 1 81 ? -4.400 7.023 16.202 1.00 96.25 81 GLY A C 1
ATOM 625 O O . GLY A 1 81 ? -4.760 7.737 15.270 1.00 96.25 81 GLY A O 1
ATOM 626 N N . ILE A 1 82 ? -3.100 6.805 16.467 1.00 98.44 82 ILE A N 1
ATOM 627 C CA . ILE A 1 82 ? -2.016 7.305 15.596 1.00 98.44 82 ILE A CA 1
ATOM 628 C C . ILE A 1 82 ? -2.186 6.742 14.180 1.00 98.44 82 ILE A C 1
ATOM 630 O O . ILE A 1 82 ? -2.092 7.478 13.198 1.00 98.44 82 ILE A O 1
ATOM 634 N N . ALA A 1 83 ? -2.504 5.448 14.064 1.00 98.50 83 ALA A N 1
ATOM 635 C CA . ALA A 1 83 ? -3.038 4.897 12.825 1.00 98.50 83 ALA A CA 1
ATOM 636 C C . ALA A 1 83 ? -4.518 5.288 12.721 1.00 98.50 83 ALA A C 1
ATOM 638 O O . ALA A 1 83 ? -5.410 4.517 13.081 1.00 98.50 83 ALA A O 1
ATOM 639 N N . SER A 1 84 ? -4.745 6.536 12.309 1.00 98.69 84 SER A N 1
ATOM 640 C CA . SER A 1 84 ? -6.044 7.203 12.360 1.00 98.69 84 SER A CA 1
ATOM 641 C C . SER A 1 84 ? -7.001 6.733 11.263 1.00 98.69 84 SER A C 1
ATOM 643 O O . SER A 1 84 ? -6.615 6.045 10.314 1.00 98.69 84 SER A O 1
ATOM 645 N N . CYS A 1 85 ? -8.266 7.154 11.354 1.00 98.69 85 CYS A N 1
ATOM 646 C CA . CYS A 1 85 ? -9.232 6.919 10.282 1.00 98.69 85 CYS A CA 1
ATOM 647 C C . CYS A 1 85 ? -8.773 7.537 8.953 1.00 98.69 85 CYS A C 1
ATOM 649 O O . CYS A 1 85 ? -8.929 6.908 7.918 1.00 98.69 85 CYS A O 1
ATOM 651 N N . GLU A 1 86 ? -8.172 8.729 8.966 1.00 98.69 86 GLU A N 1
ATOM 652 C CA . GLU A 1 86 ? -7.652 9.402 7.769 1.00 98.69 86 GLU A CA 1
ATOM 653 C C . GLU A 1 86 ? -6.547 8.586 7.093 1.00 98.69 86 GLU A C 1
ATOM 655 O O . GLU A 1 86 ? -6.543 8.447 5.869 1.00 98.69 86 GLU A O 1
ATOM 660 N N . LEU A 1 87 ? -5.625 8.021 7.883 1.00 98.62 87 LEU A N 1
ATOM 661 C CA . LEU A 1 87 ? -4.562 7.168 7.356 1.00 98.62 87 LEU A CA 1
ATOM 662 C C . LEU A 1 87 ? -5.151 5.904 6.724 1.00 98.62 87 LEU A C 1
ATOM 664 O O . LEU A 1 87 ? -4.830 5.576 5.583 1.00 98.62 87 LEU A O 1
ATOM 668 N N . VAL A 1 88 ? -6.033 5.211 7.446 1.00 98.69 88 VAL A N 1
ATOM 669 C CA . VAL A 1 88 ? -6.671 3.980 6.957 1.00 98.69 88 VAL A CA 1
ATOM 670 C C . VAL A 1 88 ? -7.520 4.257 5.715 1.00 98.69 88 VAL A C 1
ATOM 672 O O . VAL A 1 88 ? -7.475 3.491 4.753 1.00 98.69 88 VAL A O 1
ATOM 675 N N . GLU A 1 89 ? -8.227 5.388 5.683 1.00 98.56 89 GLU A N 1
ATOM 676 C CA . GLU A 1 89 ? -8.963 5.856 4.513 1.00 98.56 89 GLU A CA 1
ATOM 677 C C . GLU A 1 89 ? -8.027 6.041 3.319 1.00 98.56 89 GLU A C 1
ATOM 679 O O . GLU A 1 89 ? -8.294 5.477 2.257 1.00 98.56 89 GLU A O 1
ATOM 684 N N . ALA A 1 90 ? -6.930 6.789 3.483 1.00 98.44 90 ALA A N 1
ATOM 685 C CA . ALA A 1 90 ? -5.952 7.038 2.427 1.00 98.44 90 ALA A CA 1
ATOM 686 C C . ALA A 1 90 ? -5.353 5.733 1.876 1.00 98.44 90 ALA A C 1
ATOM 688 O O . ALA A 1 90 ? -5.331 5.539 0.657 1.00 98.44 90 ALA A O 1
ATOM 689 N N . MET A 1 91 ? -4.961 4.810 2.761 1.00 98.31 91 MET A N 1
ATOM 690 C CA . MET A 1 91 ? -4.459 3.482 2.394 1.00 98.31 91 MET A CA 1
ATOM 691 C C . MET A 1 91 ? -5.501 2.695 1.590 1.00 98.31 91 MET A C 1
ATOM 693 O O . MET A 1 91 ? -5.225 2.263 0.467 1.00 98.31 91 MET A O 1
ATOM 697 N N . GLY A 1 92 ? -6.732 2.600 2.099 1.00 97.75 92 GLY A N 1
ATOM 698 C CA . GLY A 1 92 ? -7.822 1.902 1.421 1.00 97.75 92 GLY A CA 1
ATOM 699 C C . GLY A 1 92 ? -8.164 2.508 0.054 1.00 97.75 92 GLY A C 1
ATOM 700 O O . GLY A 1 92 ? -8.455 1.772 -0.890 1.00 97.75 92 GLY A O 1
ATOM 701 N N . ARG A 1 93 ? -8.090 3.843 -0.113 1.00 97.06 93 ARG A N 1
ATOM 702 C CA . ARG A 1 93 ? -8.302 4.497 -1.426 1.00 97.06 93 ARG A CA 1
ATOM 703 C C . ARG A 1 93 ? -7.195 4.170 -2.427 1.00 97.06 93 ARG A C 1
ATOM 705 O O . ARG A 1 93 ? -7.482 4.093 -3.618 1.00 97.06 93 ARG A O 1
ATOM 712 N N . ALA A 1 94 ? -5.966 3.989 -1.951 1.00 97.12 94 ALA A N 1
ATOM 713 C CA . ALA A 1 94 ? -4.806 3.654 -2.771 1.00 97.12 94 ALA A CA 1
ATOM 714 C C . ALA A 1 94 ? -4.722 2.156 -3.134 1.00 97.12 94 ALA A C 1
ATOM 716 O O . ALA A 1 94 ? -3.852 1.762 -3.912 1.00 97.12 94 ALA A O 1
ATOM 717 N N . GLY A 1 95 ? -5.627 1.321 -2.609 1.00 96.81 95 GLY A N 1
ATOM 718 C CA . GLY A 1 95 ? -5.593 -0.130 -2.799 1.00 96.81 95 GLY A CA 1
ATOM 719 C C . GLY A 1 95 ? -4.557 -0.821 -1.911 1.00 96.81 95 GLY A C 1
ATOM 720 O O . GLY A 1 95 ? -3.991 -1.831 -2.320 1.00 96.81 95 GLY A O 1
ATOM 721 N N . LEU A 1 96 ? -4.295 -0.260 -0.731 1.00 97.69 96 LEU A N 1
ATOM 722 C CA . LEU A 1 96 ? -3.408 -0.786 0.307 1.00 97.69 96 LEU A CA 1
ATOM 723 C C . LEU A 1 96 ? -4.236 -1.172 1.540 1.00 97.69 96 LEU A C 1
ATOM 725 O O . LEU A 1 96 ? -5.336 -0.653 1.731 1.00 97.69 96 LEU A O 1
ATOM 729 N N . LEU A 1 97 ? -3.697 -2.032 2.409 1.00 98.31 97 LEU A N 1
ATOM 730 C CA . LEU A 1 97 ? -4.342 -2.354 3.683 1.00 98.31 97 LEU A CA 1
ATOM 731 C C . LEU A 1 97 ? -3.865 -1.388 4.777 1.00 98.31 97 LEU A C 1
ATOM 733 O O . LEU A 1 97 ? -2.666 -1.247 5.016 1.00 98.31 97 LEU A O 1
ATOM 737 N N . GLY A 1 98 ? -4.800 -0.731 5.461 1.00 98.38 98 GLY A N 1
ATOM 738 C CA . GLY A 1 98 ? -4.527 0.048 6.672 1.00 98.38 98 GLY A CA 1
ATOM 739 C C . GLY A 1 98 ? -5.180 -0.594 7.892 1.00 98.38 98 GLY A C 1
ATOM 740 O O . GLY A 1 98 ? -6.338 -1.010 7.815 1.00 98.38 98 GLY A O 1
ATOM 741 N N . ILE A 1 99 ? -4.453 -0.662 9.010 1.00 98.75 99 ILE A N 1
ATOM 742 C CA . ILE A 1 99 ? -4.970 -1.189 10.278 1.00 98.75 99 ILE A CA 1
ATOM 743 C C . ILE A 1 99 ? -5.153 -0.044 11.277 1.00 98.75 99 ILE A C 1
ATOM 745 O O . ILE A 1 99 ? -4.183 0.595 11.677 1.00 98.75 99 ILE A O 1
ATOM 749 N N . PHE A 1 100 ? -6.392 0.199 11.703 1.00 98.81 100 PHE A N 1
ATOM 750 C CA . PHE A 1 100 ? -6.718 1.242 12.671 1.00 98.81 100 PHE A CA 1
ATOM 751 C C . PHE A 1 100 ? -6.112 0.955 14.052 1.00 98.81 100 PHE A C 1
ATOM 753 O O . PHE A 1 100 ? -6.150 -0.169 14.563 1.00 98.81 100 PHE A O 1
ATOM 760 N N . GLY A 1 101 ? -5.572 2.004 14.668 1.00 98.62 101 GLY A N 1
ATOM 761 C CA . GLY A 1 101 ? -4.891 1.978 15.957 1.00 98.62 101 GLY A CA 1
ATOM 762 C C . GLY A 1 101 ? -5.821 1.974 17.166 1.00 98.62 101 GLY A C 1
ATOM 763 O O . GLY A 1 101 ? -5.842 2.953 17.906 1.00 98.62 101 GLY A O 1
ATOM 764 N N . ALA A 1 102 ? -6.569 0.889 17.378 1.00 98.19 102 ALA A N 1
ATOM 765 C CA . ALA A 1 102 ? -7.574 0.805 18.444 1.00 98.19 102 ALA A CA 1
ATOM 766 C C . ALA A 1 102 ? -6.999 0.719 19.872 1.00 98.19 102 ALA A C 1
ATOM 768 O O . ALA A 1 102 ? -7.657 1.137 20.819 1.00 98.19 102 ALA A O 1
ATOM 769 N N . ALA A 1 103 ? -5.779 0.197 20.042 1.00 96.88 103 ALA A N 1
ATOM 770 C CA . ALA A 1 103 ? -5.149 0.041 21.354 1.00 96.88 103 ALA A CA 1
ATOM 771 C C . ALA A 1 103 ? -5.122 1.363 22.144 1.00 96.88 103 ALA A C 1
ATOM 773 O O . ALA A 1 103 ? -4.640 2.371 21.628 1.00 96.88 103 ALA A O 1
ATOM 774 N N . GLY A 1 104 ? -5.603 1.346 23.390 1.00 94.69 104 GLY A N 1
ATOM 775 C CA . GLY A 1 104 ? -5.658 2.523 24.269 1.00 94.69 104 GLY A CA 1
ATOM 776 C C . GLY A 1 104 ? -6.845 3.465 24.029 1.00 94.69 104 GLY A C 1
ATOM 777 O O . GLY A 1 104 ? -6.992 4.449 24.750 1.00 94.69 104 GLY A O 1
ATOM 778 N N . LEU A 1 105 ? -7.711 3.175 23.052 1.00 96.50 105 LEU A N 1
ATOM 779 C CA . LEU A 1 105 ? -8.961 3.906 22.847 1.00 96.50 105 LEU A CA 1
ATOM 780 C C . LEU A 1 105 ? -10.128 3.218 23.573 1.00 96.50 105 LEU A C 1
ATOM 782 O O . LEU A 1 105 ? -10.164 1.990 23.641 1.00 96.50 105 LEU A O 1
ATOM 786 N N . PRO A 1 106 ? -11.114 3.981 24.082 1.00 95.62 106 PRO A N 1
ATOM 787 C CA . PRO A 1 106 ? -12.321 3.394 24.653 1.00 95.62 106 PRO A CA 1
ATOM 788 C C . PRO A 1 106 ? -13.192 2.743 23.560 1.00 95.62 106 PRO A C 1
ATOM 790 O O . PRO A 1 106 ? -13.177 3.217 22.417 1.00 95.62 106 PRO A O 1
ATOM 793 N N . PRO A 1 107 ? -14.030 1.740 23.897 1.00 95.69 107 PRO A N 1
ATOM 794 C CA . PRO A 1 107 ? -14.901 1.063 22.931 1.00 95.69 107 PRO A CA 1
ATOM 795 C C . PRO A 1 107 ? -15.768 2.010 22.095 1.00 95.69 107 PRO A C 1
ATOM 797 O O . PRO A 1 107 ? -15.899 1.819 20.892 1.00 95.69 107 PRO A O 1
ATOM 800 N N . THR A 1 108 ? -16.276 3.093 22.689 1.00 97.69 108 THR A N 1
ATOM 801 C CA . THR A 1 108 ? -17.086 4.105 21.987 1.00 97.69 108 THR A CA 1
ATOM 802 C C . THR A 1 108 ? -16.317 4.835 20.882 1.00 97.69 108 THR A C 1
ATOM 804 O O . THR A 1 108 ? -16.885 5.180 19.847 1.00 97.69 108 THR A O 1
ATOM 807 N N . ALA A 1 109 ? -15.013 5.065 21.062 1.00 98.06 109 ALA A N 1
ATOM 808 C CA . ALA A 1 109 ? -14.171 5.663 20.030 1.00 98.06 109 ALA A CA 1
ATOM 809 C C . ALA A 1 109 ? -13.858 4.660 18.910 1.00 98.06 109 ALA A C 1
ATOM 811 O O . ALA A 1 109 ? -13.800 5.042 17.740 1.00 98.06 109 ALA A O 1
ATOM 812 N N . VAL A 1 110 ? -13.683 3.381 19.258 1.00 98.31 110 VAL A N 1
ATOM 813 C CA . VAL A 1 110 ? -13.491 2.301 18.281 1.00 98.31 110 VAL A CA 1
ATOM 814 C C . VAL A 1 110 ? -14.763 2.090 17.455 1.00 98.31 110 VAL A C 1
ATOM 816 O O . VAL A 1 110 ? -14.677 2.010 16.234 1.00 98.31 110 VAL A O 1
ATOM 819 N N . GLU A 1 111 ? -15.937 2.092 18.086 1.00 98.50 111 GLU A N 1
ATOM 820 C CA . GLU A 1 111 ? -17.245 2.014 17.422 1.00 98.50 111 GLU A CA 1
ATOM 821 C C . GLU A 1 111 ? -17.435 3.162 16.419 1.00 98.50 111 GLU A C 1
ATOM 823 O O . GLU A 1 111 ? -17.701 2.924 15.240 1.00 98.50 111 GLU A O 1
ATOM 828 N N . ALA A 1 112 ? -17.157 4.404 16.830 1.00 98.62 112 ALA A N 1
ATOM 829 C CA . ALA A 1 112 ? -17.211 5.557 15.931 1.00 98.62 112 ALA A CA 1
ATOM 830 C C . ALA A 1 112 ? -16.246 5.431 14.732 1.00 98.62 112 ALA A C 1
ATOM 832 O O . ALA A 1 112 ? -16.560 5.872 13.619 1.00 98.62 112 ALA A O 1
ATOM 833 N N . ALA A 1 113 ? -15.071 4.826 14.935 1.00 98.56 113 ALA A N 1
ATOM 834 C CA . ALA A 1 113 ? -14.119 4.555 13.863 1.00 98.56 113 ALA A CA 1
ATOM 835 C C . ALA A 1 113 ? -14.618 3.455 12.910 1.00 98.56 113 ALA A C 1
ATOM 837 O O . ALA A 1 113 ? -14.466 3.600 11.695 1.00 98.56 113 ALA A O 1
ATOM 838 N N . ILE A 1 114 ? -15.244 2.391 13.429 1.00 98.44 114 ILE A N 1
ATOM 839 C CA . ILE A 1 114 ? -15.867 1.325 12.627 1.00 98.44 114 ILE A CA 1
ATOM 840 C C . ILE A 1 114 ? -16.936 1.921 11.708 1.00 98.44 114 ILE A C 1
ATOM 842 O O . ILE A 1 114 ? -16.869 1.727 10.490 1.00 98.44 114 ILE A O 1
ATOM 846 N N . ASP A 1 115 ? -17.857 2.710 12.264 1.00 98.50 115 ASP A N 1
ATOM 847 C CA . ASP A 1 115 ? -18.936 3.349 11.507 1.00 98.50 115 ASP A CA 1
ATOM 848 C C . ASP A 1 115 ? -18.400 4.295 10.433 1.00 98.50 115 ASP A C 1
ATOM 850 O O . ASP A 1 115 ? -18.858 4.300 9.283 1.00 98.50 115 ASP A O 1
ATOM 854 N N . ARG A 1 116 ? -17.395 5.105 10.788 1.00 98.31 116 ARG A N 1
ATOM 855 C CA . ARG A 1 116 ? -16.758 6.022 9.845 1.00 98.31 116 ARG A CA 1
ATOM 856 C C . ARG A 1 116 ? -16.114 5.263 8.692 1.00 98.31 116 ARG A C 1
ATOM 858 O O . ARG A 1 116 ? -16.438 5.570 7.546 1.00 98.31 116 ARG A O 1
ATOM 865 N N . LEU A 1 117 ? -15.224 4.313 8.976 1.00 98.31 117 LEU A N 1
ATOM 866 C CA . LEU A 1 117 ? -14.475 3.588 7.949 1.00 98.31 117 LEU A CA 1
ATOM 867 C C . LEU A 1 117 ? -15.403 2.761 7.058 1.00 98.31 117 LEU A C 1
ATOM 869 O O . LEU A 1 117 ? -15.277 2.819 5.835 1.00 98.31 117 LEU A O 1
ATOM 873 N N . GLY A 1 118 ? -16.396 2.082 7.641 1.00 97.75 118 GLY A N 1
ATOM 874 C CA . GLY A 1 118 ? -17.402 1.341 6.881 1.00 97.75 118 GLY A CA 1
ATOM 875 C C . GLY A 1 118 ? -18.163 2.235 5.903 1.00 97.75 118 GLY A C 1
ATOM 876 O O . GLY A 1 118 ? -18.318 1.894 4.729 1.00 97.75 118 GLY A O 1
ATOM 877 N N . ARG A 1 119 ? -18.556 3.434 6.346 1.00 97.75 119 ARG A N 1
ATOM 878 C CA . ARG A 1 119 ? -19.238 4.421 5.500 1.00 97.75 119 ARG A CA 1
ATOM 879 C C . ARG A 1 119 ? -18.328 5.033 4.430 1.00 97.75 119 ARG A C 1
ATOM 881 O O . ARG A 1 119 ? -18.789 5.266 3.315 1.00 97.75 119 ARG A O 1
ATOM 888 N N . THR A 1 120 ? -17.072 5.357 4.742 1.00 97.44 120 THR A N 1
ATOM 889 C CA . THR A 1 120 ? -16.194 6.122 3.833 1.00 97.44 120 THR A CA 1
ATOM 890 C C . THR A 1 120 ? -15.446 5.260 2.820 1.00 97.44 120 THR A C 1
ATOM 892 O O . THR A 1 120 ? -15.104 5.766 1.740 1.00 97.44 120 THR A O 1
ATOM 895 N N . LEU A 1 121 ? -15.179 3.994 3.148 1.00 96.25 121 LEU A N 1
ATOM 896 C CA . LEU A 1 121 ? -14.486 3.033 2.290 1.00 96.25 121 LEU A CA 1
ATOM 897 C C . LEU A 1 121 ? -15.448 2.088 1.559 1.00 96.25 121 LEU A C 1
ATOM 899 O O . LEU A 1 121 ? -15.150 1.685 0.430 1.00 96.25 121 LEU A O 1
ATOM 903 N N . GLY A 1 122 ? -16.613 1.806 2.147 1.00 92.62 122 GLY A N 1
ATOM 904 C CA . GLY A 1 122 ? -17.608 0.904 1.578 1.00 92.62 122 GLY A CA 1
ATOM 905 C C . GLY A 1 122 ? -17.125 -0.553 1.493 1.00 92.62 122 GLY A C 1
ATOM 906 O O . GLY A 1 122 ? -16.031 -0.888 1.945 1.00 92.62 122 GLY A O 1
ATOM 907 N N . PRO A 1 123 ? -17.916 -1.448 0.875 1.00 88.62 123 PRO A N 1
ATOM 908 C CA . PRO A 1 123 ? -17.644 -2.891 0.880 1.00 88.62 123 PRO A CA 1
ATOM 909 C C . PRO A 1 123 ? -16.467 -3.311 -0.016 1.00 88.62 123 PRO A C 1
ATOM 911 O O . PRO A 1 123 ? -15.983 -4.436 0.077 1.00 88.62 123 PRO A O 1
ATOM 914 N N . SER A 1 124 ? -16.023 -2.435 -0.920 1.00 87.06 124 SER A N 1
ATOM 915 C CA . SER A 1 124 ? -15.018 -2.750 -1.941 1.00 87.06 124 SER A CA 1
ATOM 916 C C . SER A 1 124 ? -13.576 -2.479 -1.511 1.00 87.06 124 SER A C 1
ATOM 918 O O . SER A 1 124 ? -12.663 -2.749 -2.286 1.00 87.06 124 SER A O 1
ATOM 920 N N . ARG A 1 125 ? -13.354 -1.875 -0.340 1.00 93.75 125 ARG A N 1
ATOM 921 C CA . ARG A 1 125 ? -12.023 -1.445 0.106 1.00 93.75 125 ARG A CA 1
ATOM 922 C C . ARG A 1 125 ? -11.686 -2.080 1.441 1.00 93.75 125 ARG A C 1
ATOM 924 O O . ARG A 1 125 ? -12.478 -2.030 2.374 1.00 93.75 125 ARG A O 1
ATOM 931 N N . ALA A 1 126 ? -10.501 -2.665 1.508 1.00 94.38 126 ALA A N 1
ATOM 932 C CA . ALA A 1 126 ? -10.041 -3.372 2.685 1.00 94.38 126 ALA A CA 1
ATOM 933 C C . ALA A 1 126 ? -9.504 -2.415 3.754 1.00 94.38 126 ALA A C 1
ATOM 935 O O . ALA A 1 126 ? -8.792 -1.457 3.454 1.00 94.38 126 ALA A O 1
ATOM 936 N N . TYR A 1 127 ? -9.829 -2.709 5.006 1.00 98.19 127 TYR A N 1
ATOM 937 C CA . TYR A 1 127 ? -9.263 -2.096 6.202 1.00 98.19 127 TYR A CA 1
ATOM 938 C C . TYR A 1 127 ? -9.357 -3.097 7.356 1.00 98.19 127 TYR A C 1
ATOM 940 O O . TYR A 1 127 ? -10.124 -4.059 7.292 1.00 98.19 127 TYR A O 1
ATOM 948 N N . GLY A 1 128 ? -8.571 -2.880 8.406 1.00 98.00 128 GLY A N 1
ATOM 949 C CA . GLY A 1 128 ? -8.604 -3.702 9.611 1.00 98.00 128 GLY A CA 1
ATOM 950 C C . GLY A 1 128 ? -8.538 -2.869 10.881 1.00 98.00 128 GLY A C 1
ATOM 951 O O . GLY A 1 128 ? -8.345 -1.656 10.841 1.00 98.00 128 GLY A O 1
ATOM 952 N N . PHE A 1 129 ? -8.678 -3.545 12.015 1.00 98.44 129 PHE A N 1
ATOM 953 C CA . PHE A 1 129 ? -8.579 -2.966 13.348 1.00 98.44 129 PHE A CA 1
ATOM 954 C C . PHE A 1 129 ? -7.577 -3.770 14.162 1.00 98.44 129 PHE A C 1
ATOM 956 O O . PHE A 1 129 ? -7.514 -4.994 14.060 1.00 98.44 129 PHE A O 1
ATOM 963 N N . ASN A 1 130 ? -6.774 -3.075 14.957 1.00 97.75 130 ASN A N 1
ATOM 964 C CA . ASN A 1 130 ? -5.909 -3.732 15.917 1.00 97.75 130 ASN A CA 1
ATOM 965 C C . ASN A 1 130 ? -6.739 -4.322 17.063 1.00 97.75 130 ASN A C 1
ATOM 967 O O . ASN A 1 130 ? -7.563 -3.621 17.638 1.00 97.75 130 ASN A O 1
ATOM 971 N N . LEU A 1 131 ? -6.474 -5.576 17.418 1.00 96.62 131 LEU A N 1
ATOM 972 C CA . LEU A 1 131 ? -6.918 -6.176 18.670 1.00 96.62 131 LEU A CA 1
ATOM 973 C C . LEU A 1 131 ? -5.664 -6.464 19.493 1.00 96.62 131 LEU A C 1
ATOM 975 O O . LEU A 1 131 ? -4.935 -7.414 19.201 1.00 96.62 131 LEU A O 1
ATOM 979 N N . ILE A 1 132 ? -5.365 -5.595 20.458 1.00 94.94 132 ILE A N 1
ATOM 980 C CA . ILE A 1 132 ? -4.189 -5.757 21.310 1.00 94.94 132 ILE A CA 1
ATOM 981 C C . ILE A 1 132 ? -4.526 -6.669 22.481 1.00 94.94 132 ILE A C 1
ATOM 983 O O . ILE A 1 132 ? -5.596 -6.577 23.074 1.00 94.94 132 ILE A O 1
ATOM 987 N N . HIS A 1 133 ? -3.603 -7.559 22.824 1.00 94.06 133 HIS A N 1
ATOM 988 C CA . HIS A 1 133 ? -3.754 -8.369 24.019 1.00 94.06 133 HIS A CA 1
ATOM 989 C C . HIS A 1 133 ? -3.565 -7.494 25.268 1.00 94.06 133 HIS A C 1
ATOM 991 O O . HIS A 1 133 ? -2.496 -6.907 25.445 1.00 94.06 133 HIS A O 1
ATOM 997 N N . SER A 1 134 ? -4.580 -7.460 26.135 1.00 91.25 134 SER A N 1
ATOM 998 C CA . SER A 1 134 ? -4.578 -6.742 27.416 1.00 91.25 134 SER A CA 1
ATOM 999 C C . SER A 1 134 ? -4.701 -7.737 28.581 1.00 91.25 134 SER A C 1
ATOM 1001 O O . SER A 1 134 ? -5.804 -7.9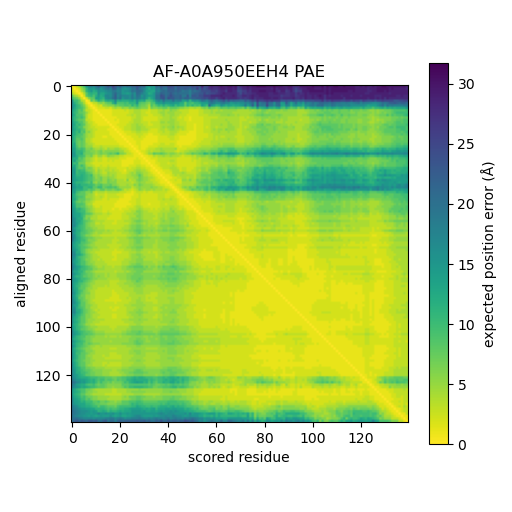94 29.054 1.00 91.25 134 SER A O 1
ATOM 1003 N N . PRO A 1 135 ? -3.590 -8.327 29.072 1.00 91.06 135 PRO A N 1
ATOM 1004 C CA . PRO A 1 135 ? -3.633 -9.395 30.080 1.00 91.06 135 PRO A CA 1
ATOM 1005 C C . PRO A 1 135 ? -4.359 -9.021 31.379 1.00 91.06 135 PRO A C 1
ATOM 1007 O O . PRO A 1 135 ? -4.972 -9.874 32.013 1.00 91.06 135 PRO A O 1
ATOM 1010 N N . ASN A 1 136 ? -4.270 -7.750 31.780 1.00 90.88 136 ASN A N 1
ATOM 1011 C CA . ASN A 1 136 ? -4.856 -7.247 33.025 1.00 90.88 136 ASN A CA 1
ATOM 1012 C C . ASN A 1 136 ? -6.328 -6.837 32.871 1.00 90.88 136 ASN A C 1
ATOM 1014 O O . ASN A 1 136 ? -6.990 -6.559 33.866 1.00 90.88 136 ASN A O 1
ATOM 1018 N N . GLU A 1 137 ? -6.826 -6.783 31.636 1.00 85.44 137 GLU A N 1
ATOM 1019 C CA . GLU A 1 137 ? -8.151 -6.283 31.275 1.00 85.44 137 GLU A CA 1
ATOM 1020 C C . GL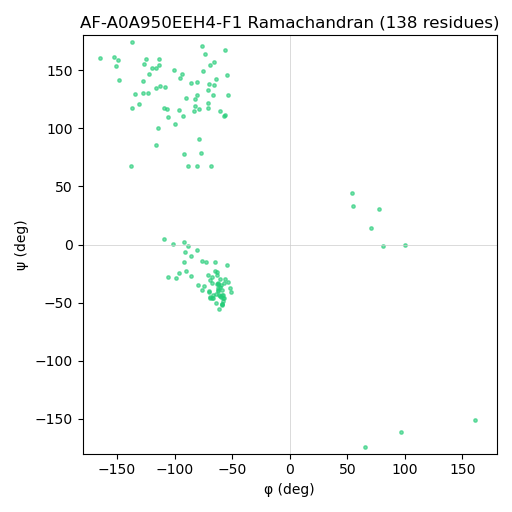U A 1 137 ? -8.773 -7.218 30.212 1.00 85.44 137 GLU A C 1
ATOM 1022 O O . GLU A 1 137 ? -8.902 -6.837 29.053 1.00 85.44 137 GLU A O 1
ATOM 1027 N N . PRO A 1 138 ? -9.109 -8.478 30.560 1.00 83.44 138 PRO A N 1
ATOM 1028 C CA . PRO A 1 138 ? -9.551 -9.492 29.594 1.00 83.44 138 PRO A CA 1
ATOM 1029 C C . PRO A 1 138 ? -10.995 -9.318 29.095 1.00 83.44 138 PRO A C 1
ATOM 1031 O O . PRO A 1 138 ? -11.381 -9.980 28.136 1.00 83.44 138 PRO A O 1
ATOM 1034 N N . GLU A 1 139 ? -11.799 -8.486 29.762 1.00 82.56 139 GLU A N 1
ATOM 1035 C CA . GLU A 1 139 ? -13.190 -8.191 29.373 1.00 82.56 139 GLU A CA 1
ATOM 1036 C C . GLU A 1 139 ? -13.306 -7.012 28.392 1.00 82.56 139 GLU A C 1
ATOM 1038 O O . GLU A 1 139 ? -14.415 -6.648 27.998 1.00 82.56 139 GLU A O 1
ATOM 1043 N N . LEU A 1 140 ? -12.170 -6.404 28.037 1.00 67.31 140 LEU A N 1
ATOM 1044 C CA . LEU A 1 140 ? -12.059 -5.245 27.152 1.00 67.31 140 LEU A CA 1
ATOM 1045 C C . LEU A 1 140 ? -12.027 -5.629 25.669 1.00 67.31 140 LEU A C 1
ATOM 1047 O O . LEU A 1 140 ? -11.448 -6.688 25.330 1.00 67.31 140 LEU A O 1
#

Foldseek 3Di:
DFDWDPDPVVVVVVVVQLQFKWFWFDDVPGITIGGDDPVCVVVTRTPDIRHRPDQQPPDDVVCCVVQVFSHNAEDDADAPQPLPLVVQLVQQVNRHEYEGHCHPPDPVVVVVSVVSNCVRNPPNTGYHYDDDDDPVCNVD

Nearest PDB structures (foldseek):
  6lkc-assembly1_B  TM=8.614E-01  e=4.173E-12  Shewanella piezotolerans WP3
  6lkc-assembly1_A  TM=8.568E-01  e=3.214E-12  Shewanella piezotolerans WP3
  4yx6-assembly1_B  TM=8.688E-01  e=5.076E-12  Shewanella oneidensis
  4yx6-assembly1_A  TM=8.612E-01  e=2.596E-11  Shewanella oneidensis
  4cw5-assembly1_B  TM=9.781E-01  e=2.082E-06  Bacillus velezensis FZB42

Sequence (140 aa):
MLVPIASEDTLERALGRVHDPFLVVERPGGYELAEWDPAALATDRVAGYVPPCRLEHLGDRSFGAEHRVRFPYVSGAMANGIASCELVEAMGRAGLLGIFGAAGLPPTAVEAAIDRLGRTLGPSRAYGFNLIHSPNEPEL

Radius of gyration: 23.49 Å; Cα contacts (8 Å, |Δi|>4): 221; chains: 1; bounding box: 50×24×69 Å

Secondary structure (DSSP, 8-state):
------SHHHHHHHHH-TTS-EEEEEETTEEEEEE--TTHHHHS-EEEEE----GGGSS-HHHHHHHT-SSS-EE---TTTTS-HHHHHHHHHHT-EEEE--TTS-HHHHHHHHHHHHHHH-TTS--EE-----TT-TT-

pLDDT: mean 90.68, std 11.8, range [36.91, 98.81]

Mean predicted aligned error: 5.97 Å